Protein AF-A0A7R7ZUR9-F1 (afdb_monomer_lite)

Radius of gyration: 16.09 Å; chains: 1; bounding box: 42×31×44 Å

Organism: Aspergillus kawachii (NCBI:txid1069201)

Secondary structure (DSSP, 8-state):
-TTSSS--S---TT--HHHHHHHHHHHHHHHHHHHHHT-SSS----EEEEEEEEETTEEEEEEEEE-HHHHHHHHHH---TT----EEEPPPEETTSHHHHHHHHHHHHHHHHHHTTT-----------

Structure (mmCIF, N/CA/C/O backbone):
data_AF-A0A7R7ZUR9-F1
#
_entry.id   AF-A0A7R7ZUR9-F1
#
loop_
_atom_site.group_PDB
_atom_site.id
_atom_site.type_symbol
_atom_site.label_atom_id
_atom_site.label_alt_id
_atom_site.label_comp_id
_atom_site.label_asym_id
_atom_site.label_entity_id
_atom_site.label_seq_id
_atom_site.pdbx_PDB_ins_code
_atom_site.Cartn_x
_atom_site.Cartn_y
_atom_site.Cartn_z
_atom_site.occupancy
_atom_site.B_iso_or_equiv
_atom_site.auth_seq_id
_atom_site.auth_comp_id
_atom_site.auth_asym_id
_atom_site.auth_atom_id
_atom_site.pdbx_PDB_model_num
ATOM 1 N N . MET A 1 1 ? -0.799 22.628 -11.056 1.00 35.69 1 MET A N 1
ATOM 2 C CA . MET A 1 1 ? 0.125 21.473 -10.947 1.00 35.69 1 MET A CA 1
ATOM 3 C C . MET A 1 1 ? 0.935 21.411 -9.637 1.00 35.69 1 MET A C 1
ATOM 5 O O . MET A 1 1 ? 1.460 20.356 -9.333 1.00 35.69 1 MET A O 1
ATOM 9 N N . LYS A 1 2 ? 0.998 22.473 -8.809 1.00 26.00 2 LYS A N 1
ATOM 10 C CA . LYS A 1 2 ? 1.793 22.520 -7.555 1.00 26.00 2 LYS A CA 1
ATOM 11 C C . LYS A 1 2 ? 1.147 21.890 -6.296 1.00 26.00 2 LYS A C 1
ATOM 13 O O . LYS A 1 2 ? 1.732 21.971 -5.228 1.00 26.00 2 LYS A O 1
ATOM 18 N N . ARG A 1 3 ? -0.044 21.278 -6.388 1.00 28.94 3 ARG A N 1
ATOM 19 C CA . ARG A 1 3 ? -0.813 20.792 -5.214 1.00 28.94 3 ARG A CA 1
ATOM 20 C C . ARG A 1 3 ? -0.543 19.325 -4.831 1.00 28.94 3 ARG A C 1
ATOM 22 O O . ARG A 1 3 ? -1.069 18.865 -3.831 1.00 28.94 3 ARG A O 1
ATOM 29 N N . TRP A 1 4 ? 0.277 18.614 -5.606 1.00 41.78 4 TRP A N 1
ATOM 30 C CA . TRP A 1 4 ? 0.436 17.155 -5.510 1.00 41.78 4 TRP A CA 1
ATOM 31 C C . TRP A 1 4 ? 1.741 16.684 -4.851 1.00 41.78 4 TRP A C 1
ATOM 33 O O . TRP A 1 4 ? 1.921 15.489 -4.670 1.00 41.78 4 TRP A O 1
ATOM 43 N N . LEU A 1 5 ? 2.649 17.595 -4.479 1.00 37.22 5 LEU A N 1
ATOM 44 C CA . LEU A 1 5 ? 3.967 17.223 -3.939 1.00 37.22 5 LEU A CA 1
ATOM 45 C C . LEU A 1 5 ? 4.077 17.292 -2.404 1.00 37.22 5 LEU A C 1
ATOM 47 O O . LEU A 1 5 ? 5.132 16.954 -1.880 1.00 37.22 5 LEU A O 1
ATOM 51 N N . SER A 1 6 ? 3.040 17.722 -1.670 1.00 36.00 6 SER A N 1
ATOM 52 C CA . SER A 1 6 ? 3.159 17.962 -0.216 1.00 36.00 6 SER A CA 1
ATOM 53 C C . SER A 1 6 ? 2.233 17.157 0.690 1.00 36.00 6 SER A C 1
ATOM 55 O O . SER A 1 6 ? 2.427 17.200 1.901 1.00 36.00 6 SER A O 1
ATOM 57 N N . ASN A 1 7 ? 1.240 16.438 0.167 1.00 37.62 7 ASN A N 1
ATOM 58 C CA . ASN A 1 7 ? 0.254 15.781 1.020 1.00 37.62 7 ASN A CA 1
ATOM 59 C C . ASN A 1 7 ? 0.326 14.275 0.796 1.00 37.62 7 ASN A C 1
ATOM 61 O O . ASN A 1 7 ? 0.086 13.799 -0.311 1.00 37.62 7 ASN A O 1
ATOM 65 N N . GLY A 1 8 ? 0.644 13.527 1.857 1.00 49.78 8 GLY A N 1
ATOM 66 C CA . GLY A 1 8 ? 0.328 12.101 1.901 1.00 49.78 8 GLY A CA 1
ATOM 67 C C . GLY A 1 8 ? -1.162 11.885 1.623 1.00 49.78 8 GLY A C 1
ATOM 68 O O . GLY A 1 8 ? -1.946 12.832 1.675 1.00 49.78 8 GLY A O 1
ATOM 69 N N . ILE A 1 9 ? -1.545 10.648 1.311 1.00 55.00 9 ILE A N 1
ATOM 70 C CA . ILE A 1 9 ? -2.922 10.267 0.967 1.00 55.00 9 ILE A CA 1
ATOM 71 C C . ILE A 1 9 ? -3.839 10.619 2.140 1.00 55.00 9 ILE A C 1
ATOM 73 O O . ILE A 1 9 ? -3.977 9.867 3.105 1.00 55.00 9 ILE A O 1
ATOM 77 N N . GLN A 1 10 ? -4.410 11.818 2.083 1.00 54.56 10 GLN A N 1
ATOM 78 C CA . GLN A 1 10 ? -5.280 12.363 3.103 1.00 54.56 10 GLN A CA 1
ATOM 79 C C . GLN A 1 10 ? -6.691 12.329 2.546 1.00 54.56 10 GLN A C 1
ATOM 81 O O . GLN A 1 10 ? -7.025 13.037 1.596 1.00 54.56 10 GLN A O 1
ATOM 86 N N . TRP A 1 11 ? -7.511 11.482 3.155 1.00 61.72 11 TRP A N 1
ATOM 87 C CA . TRP A 1 11 ? -8.933 11.415 2.873 1.00 61.72 11 TRP A CA 1
ATOM 88 C C . TRP A 1 11 ? -9.603 12.786 3.027 1.00 61.72 11 TRP A C 1
ATOM 90 O O . TRP A 1 11 ? -9.280 13.559 3.935 1.00 61.72 11 TRP A O 1
ATOM 100 N N . TYR A 1 12 ? -10.595 13.046 2.175 1.00 66.94 12 TYR A N 1
ATOM 101 C CA . TYR A 1 12 ? -11.504 14.181 2.297 1.00 66.94 12 TYR A CA 1
ATOM 102 C C . TYR A 1 12 ? -12.968 13.734 2.170 1.00 66.94 12 TYR A C 1
ATOM 104 O O . TYR A 1 12 ? -13.295 12.732 1.528 1.00 66.94 12 TYR A O 1
ATOM 112 N N . LYS A 1 13 ? -13.883 14.486 2.796 1.00 61.06 13 LYS A N 1
ATOM 113 C CA . LYS A 1 13 ? -15.323 14.185 2.784 1.00 61.06 13 LYS A CA 1
ATOM 114 C C . LYS A 1 13 ? -15.858 14.224 1.345 1.00 61.06 13 LYS A C 1
ATOM 116 O O . LYS A 1 13 ? -15.820 15.275 0.715 1.00 61.06 13 LYS A O 1
ATOM 121 N N . GLY A 1 14 ? -16.374 13.092 0.861 1.00 67.94 14 GLY A N 1
ATOM 122 C CA . GLY A 1 14 ? -16.886 12.933 -0.508 1.00 67.94 14 GLY A CA 1
ATOM 123 C C . GLY A 1 14 ? -15.941 12.219 -1.481 1.00 67.94 14 GLY A C 1
ATOM 124 O O . GLY A 1 14 ? -16.346 11.994 -2.615 1.00 67.94 14 GLY A O 1
ATOM 125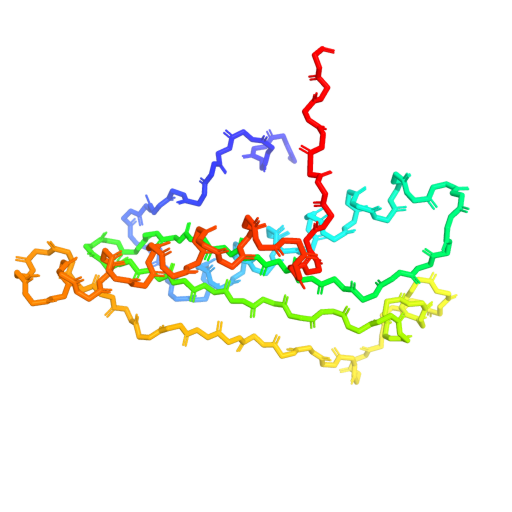 N N . GLN A 1 15 ? -14.731 11.831 -1.052 1.00 74.31 15 GLN A N 1
ATOM 126 C CA . GLN A 1 15 ? -13.807 11.041 -1.873 1.00 74.31 15 GLN A CA 1
ATOM 127 C C . GLN A 1 15 ? -14.432 9.693 -2.263 1.00 74.31 15 GLN A C 1
ATOM 129 O O . GLN A 1 15 ? -14.885 8.930 -1.400 1.00 74.31 15 GLN A O 1
ATOM 134 N N . THR A 1 16 ? -14.445 9.397 -3.561 1.00 78.75 16 THR A N 1
ATOM 135 C CA . THR A 1 16 ? -14.916 8.116 -4.090 1.00 78.75 16 THR A CA 1
ATOM 136 C C . THR A 1 16 ? -13.817 7.056 -4.035 1.00 78.75 16 THR A C 1
ATOM 138 O O . THR A 1 16 ? -12.631 7.355 -3.890 1.00 78.75 16 THR A O 1
ATOM 141 N N . TRP A 1 17 ? -14.201 5.788 -4.192 1.00 74.25 17 TRP A N 1
ATOM 142 C CA . TRP A 1 17 ? -13.237 4.698 -4.363 1.00 74.25 17 TRP A CA 1
ATOM 143 C C . TRP A 1 17 ? -12.316 4.912 -5.568 1.00 74.25 17 TRP A C 1
ATOM 145 O O . TRP A 1 17 ? -11.123 4.646 -5.473 1.00 74.25 17 TRP A O 1
ATOM 155 N N . ASN A 1 18 ? -12.841 5.448 -6.672 1.00 79.12 18 ASN A N 1
ATOM 156 C CA . ASN A 1 18 ? -12.042 5.740 -7.861 1.00 79.12 18 ASN A CA 1
ATOM 157 C C . ASN A 1 18 ? -11.009 6.840 -7.600 1.00 79.12 18 ASN A C 1
ATOM 159 O O . ASN A 1 18 ? -9.890 6.742 -8.097 1.00 79.12 18 ASN A O 1
ATOM 163 N N . ASP A 1 19 ? -11.346 7.843 -6.786 1.00 78.44 19 ASP A N 1
ATOM 164 C CA . ASP A 1 19 ? -10.399 8.897 -6.406 1.00 78.44 19 ASP A CA 1
ATOM 165 C C . ASP A 1 19 ? -9.262 8.324 -5.554 1.00 78.44 19 ASP A C 1
ATOM 167 O O . ASP A 1 19 ? -8.094 8.569 -5.837 1.00 78.44 19 ASP A O 1
ATOM 171 N N . LEU A 1 20 ? -9.588 7.487 -4.560 1.00 76.25 20 LEU A N 1
ATOM 172 C CA . LEU A 1 20 ? -8.584 6.811 -3.733 1.00 76.25 20 LEU A CA 1
ATOM 173 C C . LEU A 1 20 ? -7.673 5.899 -4.568 1.00 76.25 20 LEU A C 1
ATOM 175 O O . LEU A 1 20 ? -6.457 5.881 -4.363 1.00 76.25 20 LEU A O 1
ATOM 179 N N . LEU A 1 21 ? -8.251 5.135 -5.500 1.00 80.50 21 LEU A N 1
ATOM 180 C CA . LEU A 1 21 ? -7.496 4.274 -6.412 1.00 80.50 21 LEU A CA 1
ATOM 181 C C . LEU A 1 21 ? -6.579 5.099 -7.314 1.00 80.50 21 LEU A C 1
ATOM 183 O O . LEU A 1 21 ? -5.405 4.764 -7.450 1.00 80.50 21 LEU A O 1
ATOM 187 N N . THR A 1 22 ? -7.085 6.200 -7.868 1.00 84.44 22 THR A N 1
ATOM 188 C CA . THR A 1 22 ? -6.304 7.116 -8.706 1.00 84.44 22 THR A CA 1
ATOM 189 C C . THR A 1 22 ? -5.141 7.710 -7.917 1.00 84.44 22 THR A C 1
ATOM 191 O O . THR A 1 22 ? -4.001 7.635 -8.369 1.00 84.44 22 THR A O 1
ATOM 194 N N . ASP A 1 23 ? -5.386 8.213 -6.706 1.00 83.44 23 ASP A N 1
ATOM 195 C CA . ASP A 1 23 ? -4.346 8.769 -5.834 1.00 83.44 23 ASP A CA 1
ATOM 196 C C . ASP A 1 23 ? -3.296 7.712 -5.461 1.00 83.44 23 ASP A C 1
ATOM 198 O O . ASP A 1 23 ? -2.092 7.984 -5.473 1.00 83.44 23 ASP A O 1
ATOM 202 N N . THR A 1 24 ? -3.737 6.483 -5.179 1.00 84.81 24 THR A N 1
ATOM 203 C CA . THR A 1 24 ? -2.857 5.351 -4.863 1.00 84.81 24 THR A CA 1
ATOM 204 C C . THR A 1 24 ? -1.967 5.006 -6.055 1.00 84.81 24 THR A C 1
ATOM 206 O O . THR A 1 24 ? -0.750 4.907 -5.900 1.00 84.81 24 THR A O 1
ATOM 209 N N . ILE A 1 25 ? -2.547 4.868 -7.250 1.00 85.94 25 ILE A N 1
ATOM 210 C CA . ILE A 1 25 ? -1.819 4.535 -8.479 1.00 85.94 25 ILE A CA 1
ATOM 211 C C . ILE A 1 25 ? -0.834 5.647 -8.839 1.00 85.94 25 ILE A C 1
ATOM 213 O O . ILE A 1 25 ? 0.344 5.369 -9.058 1.00 85.94 25 ILE A O 1
ATOM 217 N N . CYS A 1 26 ? -1.275 6.906 -8.833 1.00 87.81 26 CYS A N 1
ATOM 218 C CA . CYS A 1 26 ? -0.415 8.061 -9.083 1.00 87.81 26 CYS A CA 1
ATOM 219 C C . CYS A 1 26 ? 0.763 8.111 -8.101 1.00 87.81 26 CYS A C 1
ATOM 221 O O . CYS A 1 26 ? 1.896 8.363 -8.511 1.00 87.81 26 CYS A O 1
ATOM 223 N N . THR A 1 27 ? 0.520 7.818 -6.820 1.00 85.94 27 THR A N 1
ATOM 224 C CA . THR A 1 27 ? 1.571 7.743 -5.792 1.00 85.94 27 THR A CA 1
ATOM 225 C C . THR A 1 27 ? 2.569 6.626 -6.093 1.00 85.94 27 THR A C 1
ATOM 227 O O . THR A 1 27 ? 3.781 6.850 -6.057 1.00 85.94 27 THR A O 1
ATOM 230 N N . MET A 1 28 ? 2.077 5.430 -6.438 1.00 88.75 28 MET A N 1
ATOM 231 C CA . MET A 1 28 ? 2.929 4.289 -6.782 1.00 88.75 28 MET A CA 1
ATOM 232 C C . MET A 1 28 ? 3.803 4.572 -8.006 1.00 88.75 28 MET A C 1
ATOM 234 O O . MET A 1 28 ? 5.009 4.327 -7.970 1.00 88.75 28 MET A O 1
ATOM 238 N N . LEU A 1 29 ? 3.218 5.146 -9.058 1.00 87.12 29 LEU A N 1
ATOM 239 C CA . LEU A 1 29 ? 3.937 5.539 -10.270 1.00 87.12 29 LEU A CA 1
ATOM 240 C C . LEU A 1 29 ? 4.939 6.669 -10.001 1.00 87.12 29 LEU A C 1
ATOM 242 O O . LEU A 1 29 ? 6.041 6.652 -10.547 1.00 87.12 29 LEU A O 1
ATOM 246 N N . GLY A 1 30 ? 4.604 7.619 -9.125 1.00 84.81 30 GLY A N 1
ATOM 247 C CA . GLY A 1 30 ? 5.520 8.671 -8.689 1.00 84.81 30 GLY A CA 1
ATOM 248 C C . GLY A 1 30 ? 6.766 8.107 -8.003 1.00 84.81 30 GLY A C 1
ATOM 249 O O . GLY A 1 30 ? 7.886 8.462 -8.374 1.00 84.81 30 GLY A O 1
ATOM 250 N N . HIS A 1 31 ? 6.584 7.175 -7.061 1.00 83.12 31 HIS A N 1
ATOM 251 C CA . HIS A 1 31 ? 7.694 6.472 -6.409 1.00 83.12 31 HIS A CA 1
ATOM 252 C C . HIS A 1 31 ? 8.532 5.671 -7.413 1.00 83.12 31 HIS A C 1
ATOM 254 O O . HIS A 1 31 ? 9.759 5.768 -7.401 1.00 83.12 31 HIS A O 1
ATOM 260 N N . LEU A 1 32 ? 7.881 4.934 -8.319 1.00 83.56 32 LEU A N 1
ATOM 261 C CA . LEU A 1 32 ? 8.560 4.180 -9.372 1.00 83.56 32 LEU A CA 1
ATOM 262 C C . LEU A 1 32 ? 9.428 5.098 -10.246 1.00 83.56 32 LEU A C 1
ATOM 264 O O . LEU A 1 32 ? 10.603 4.810 -10.470 1.00 83.56 32 LEU A O 1
ATOM 268 N N . ASN A 1 33 ? 8.876 6.229 -10.693 1.00 83.06 33 ASN A N 1
ATOM 269 C CA . ASN A 1 33 ? 9.595 7.202 -11.511 1.00 83.06 33 ASN A CA 1
ATOM 270 C C . ASN A 1 33 ? 10.810 7.786 -10.773 1.00 83.06 33 ASN A C 1
ATOM 272 O O . ASN A 1 33 ? 11.903 7.836 -11.336 1.00 83.06 33 ASN A O 1
ATOM 276 N N . MET A 1 34 ? 10.656 8.171 -9.501 1.00 79.38 34 MET A N 1
ATOM 277 C CA . MET A 1 34 ? 11.777 8.667 -8.691 1.00 79.38 34 MET A CA 1
ATOM 278 C C . MET A 1 34 ? 12.906 7.635 -8.602 1.00 79.38 34 MET A C 1
ATOM 280 O O . MET A 1 34 ? 14.067 7.958 -8.855 1.00 79.38 34 MET A O 1
ATOM 284 N N . ASN A 1 35 ? 12.572 6.377 -8.328 1.00 77.44 35 ASN A N 1
ATOM 285 C CA . ASN A 1 35 ? 13.560 5.308 -8.213 1.00 77.44 35 ASN A CA 1
ATOM 286 C C . ASN A 1 35 ? 14.298 5.045 -9.534 1.00 77.44 35 ASN A C 1
ATOM 288 O O . ASN A 1 35 ? 15.503 4.786 -9.530 1.00 77.44 35 ASN A O 1
ATOM 292 N N . LEU A 1 36 ? 13.612 5.168 -10.675 1.00 75.38 36 LEU A N 1
ATOM 293 C CA . LEU A 1 36 ? 14.240 5.041 -11.992 1.00 75.38 36 LEU A CA 1
ATOM 294 C C . LEU A 1 36 ? 15.213 6.185 -12.282 1.00 75.38 36 LEU A C 1
ATOM 296 O O . LEU A 1 36 ? 16.321 5.926 -12.744 1.00 75.38 36 LEU A O 1
ATOM 300 N N . THR A 1 37 ? 14.855 7.429 -11.949 1.00 68.19 37 THR A N 1
ATOM 301 C CA . THR A 1 37 ? 15.742 8.589 -12.172 1.00 68.19 37 THR A CA 1
ATOM 302 C C . THR A 1 37 ? 17.042 8.539 -11.367 1.00 68.19 37 THR A C 1
ATOM 304 O O . THR A 1 37 ? 18.048 9.096 -11.798 1.00 68.19 37 THR A O 1
ATOM 307 N N . HIS A 1 38 ? 17.048 7.855 -10.221 1.00 62.91 38 HIS A N 1
ATOM 308 C CA . HIS A 1 38 ? 18.229 7.708 -9.366 1.00 62.91 38 HIS A CA 1
ATOM 309 C C . HIS A 1 38 ? 19.080 6.466 -9.679 1.00 62.91 38 HIS A C 1
ATOM 311 O O . HIS A 1 38 ? 20.174 6.313 -9.135 1.00 62.91 38 HIS A O 1
ATOM 317 N N . SER A 1 39 ? 18.616 5.586 -10.570 1.00 62.00 39 SER A N 1
ATOM 318 C CA . SER A 1 39 ? 19.283 4.327 -10.919 1.00 62.00 39 SER A CA 1
ATOM 319 C C . SER A 1 39 ? 20.358 4.523 -11.998 1.00 62.00 39 SER A C 1
ATOM 321 O O . SER A 1 39 ? 20.313 3.907 -13.058 1.00 62.00 39 SER A O 1
ATOM 323 N N . SER A 1 40 ? 21.348 5.381 -11.746 1.00 50.38 40 SER A N 1
ATOM 324 C CA . SER A 1 40 ? 22.345 5.775 -12.758 1.00 50.38 40 SER A CA 1
ATOM 325 C C . SER A 1 40 ? 23.402 4.704 -13.078 1.00 50.38 40 SER A C 1
ATOM 327 O O . SER A 1 40 ? 24.139 4.859 -14.050 1.00 50.38 40 SER A O 1
ATOM 329 N N . HIS A 1 41 ? 23.510 3.621 -12.292 1.00 50.88 41 HIS A N 1
ATOM 330 C CA . HIS A 1 41 ? 24.655 2.693 -12.376 1.00 50.88 41 HIS A CA 1
ATOM 331 C C . HIS A 1 41 ? 24.329 1.182 -12.351 1.00 50.88 41 HIS A C 1
ATOM 333 O O . HIS A 1 41 ? 25.256 0.380 -12.389 1.00 50.88 41 HIS A O 1
ATOM 339 N N . GLY A 1 42 ? 23.054 0.759 -12.306 1.00 56.03 42 GLY A N 1
ATOM 340 C CA . GLY A 1 42 ? 22.696 -0.651 -12.022 1.00 56.03 42 GLY A CA 1
ATOM 341 C C . GLY A 1 42 ? 21.664 -1.324 -12.935 1.00 56.03 42 GLY A C 1
ATOM 342 O O . GLY A 1 42 ? 21.299 -2.475 -12.688 1.00 56.03 42 GLY A O 1
ATOM 343 N N . GLY A 1 43 ? 21.185 -0.633 -13.974 1.00 65.44 43 GLY A N 1
ATOM 344 C CA . GLY A 1 43 ? 20.072 -1.106 -14.802 1.00 65.44 43 GLY A CA 1
ATOM 345 C C . GLY A 1 43 ? 18.727 -1.113 -14.064 1.00 65.44 43 GLY A C 1
ATOM 346 O O . GLY A 1 43 ? 18.648 -0.926 -12.850 1.00 65.44 43 GLY A O 1
ATOM 347 N N . VAL A 1 44 ? 17.643 -1.313 -14.815 1.00 75.38 44 VAL A N 1
ATOM 348 C CA . VAL A 1 44 ? 16.287 -1.413 -14.255 1.00 75.38 44 VAL A CA 1
ATOM 349 C C . VAL A 1 44 ? 16.199 -2.667 -13.378 1.00 75.38 44 VAL A C 1
ATOM 351 O O . VAL A 1 44 ? 16.692 -3.726 -13.760 1.00 75.38 44 VAL A O 1
ATOM 354 N N . GLN A 1 45 ? 15.572 -2.563 -12.208 1.00 84.00 45 GLN A N 1
ATOM 355 C CA . GLN A 1 45 ? 15.275 -3.677 -11.299 1.00 84.00 45 GLN A CA 1
ATOM 356 C C . GLN A 1 45 ? 13.759 -3.813 -11.134 1.00 84.00 45 GLN A C 1
ATOM 358 O O . GLN A 1 45 ? 13.033 -2.848 -11.374 1.00 84.00 45 GLN A O 1
ATOM 363 N N . SER A 1 46 ? 13.284 -4.993 -10.724 1.00 87.81 46 SER A N 1
ATOM 364 C CA . SER A 1 46 ? 11.891 -5.133 -10.286 1.00 87.81 46 SER A CA 1
ATOM 365 C C . SER A 1 46 ? 11.691 -4.328 -9.006 1.00 87.81 46 SER A C 1
ATOM 367 O O . SER A 1 46 ? 12.599 -4.267 -8.176 1.00 87.81 46 SER A O 1
ATOM 369 N N . GLN A 1 47 ? 10.524 -3.711 -8.852 1.00 88.62 47 GLN A N 1
ATOM 370 C CA . GLN A 1 47 ? 10.235 -2.833 -7.723 1.00 88.62 47 GLN A CA 1
ATOM 371 C C . GLN A 1 47 ? 8.897 -3.162 -7.076 1.00 88.62 47 GLN A C 1
ATOM 373 O O . GLN A 1 47 ? 7.928 -3.516 -7.745 1.00 88.62 47 GLN A O 1
ATOM 378 N N . GLU A 1 48 ? 8.842 -2.989 -5.765 1.00 90.12 48 GLU A N 1
ATOM 379 C CA . GLU A 1 48 ? 7.612 -2.989 -4.988 1.00 90.12 48 GLU A CA 1
ATOM 380 C C . GLU A 1 48 ? 7.347 -1.595 -4.443 1.00 90.12 48 GLU A C 1
ATOM 382 O O . GLU A 1 48 ? 8.245 -0.934 -3.917 1.00 90.12 48 GLU A O 1
ATOM 387 N N . VAL A 1 49 ? 6.091 -1.167 -4.520 1.00 89.62 49 VAL A N 1
ATOM 388 C CA . VAL A 1 49 ? 5.628 0.045 -3.854 1.00 89.62 49 VAL A CA 1
ATOM 389 C C . VAL A 1 49 ? 4.471 -0.308 -2.939 1.00 89.62 49 VAL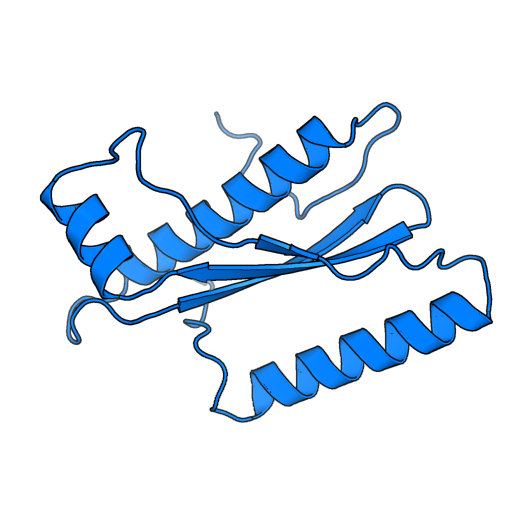 A C 1
ATOM 391 O O . VAL A 1 49 ? 3.474 -0.887 -3.366 1.00 89.62 49 VAL A O 1
ATOM 394 N N . PHE A 1 50 ? 4.612 0.063 -1.671 1.00 90.12 50 PHE A N 1
ATOM 395 C CA . PHE A 1 50 ? 3.556 -0.066 -0.681 1.00 90.12 50 PHE A CA 1
ATOM 396 C C . PHE A 1 50 ? 2.947 1.297 -0.404 1.00 90.12 50 PHE A C 1
ATOM 398 O O . PHE A 1 50 ? 3.659 2.272 -0.164 1.00 90.12 50 PHE A O 1
ATOM 405 N N . VAL A 1 51 ? 1.623 1.343 -0.401 1.00 89.50 51 VAL A N 1
ATOM 406 C CA . VAL A 1 51 ? 0.847 2.516 -0.022 1.00 89.50 51 VAL A CA 1
ATOM 407 C C . VAL A 1 51 ? -0.023 2.140 1.167 1.00 89.50 51 VAL A C 1
ATOM 409 O O . VAL A 1 51 ? -0.769 1.166 1.113 1.00 89.50 51 VAL A O 1
ATOM 412 N N . VAL A 1 52 ? 0.080 2.912 2.245 1.00 90.25 52 VAL A N 1
ATOM 413 C CA . VAL A 1 52 ? -0.809 2.804 3.404 1.00 90.25 52 VAL A CA 1
ATOM 414 C C . VAL A 1 52 ? -1.688 4.043 3.414 1.00 90.25 52 VAL A C 1
ATOM 416 O O . VAL A 1 52 ? -1.179 5.159 3.502 1.00 90.25 52 VAL A O 1
ATOM 419 N N . GLY A 1 53 ? -2.995 3.841 3.286 1.00 85.12 53 GLY A N 1
ATOM 420 C CA . GLY A 1 53 ? -3.975 4.915 3.161 1.00 85.12 53 GLY A CA 1
ATOM 421 C C . GLY A 1 53 ? -5.139 4.750 4.128 1.00 85.12 53 GLY A C 1
ATOM 422 O O . GLY A 1 53 ? -5.424 3.650 4.605 1.00 85.12 53 GLY A O 1
ATOM 423 N N . LEU A 1 54 ? -5.818 5.863 4.399 1.00 84.12 54 LEU A N 1
ATOM 424 C CA . LEU A 1 54 ? -7.063 5.899 5.159 1.00 84.12 54 LEU A CA 1
ATOM 425 C C . LEU A 1 54 ? -8.203 6.356 4.249 1.00 84.12 54 LEU A C 1
ATOM 427 O O . LEU A 1 54 ? -8.041 7.320 3.506 1.00 84.12 54 LEU A O 1
ATOM 431 N N . GLN A 1 55 ? -9.358 5.705 4.358 1.00 83.00 55 GLN A N 1
ATOM 432 C CA . GLN A 1 55 ? -10.625 6.139 3.772 1.00 83.00 55 GLN A CA 1
ATOM 433 C C . GLN A 1 55 ? -11.683 6.176 4.878 1.00 83.00 55 GLN A C 1
ATOM 435 O O . GLN A 1 55 ? -12.250 5.153 5.269 1.00 83.00 55 GLN A O 1
ATOM 440 N N . GLY A 1 56 ? -11.933 7.362 5.438 1.00 84.56 56 GLY A N 1
ATOM 441 C CA . GLY A 1 56 ? -12.705 7.474 6.677 1.00 84.56 56 GLY A CA 1
ATOM 442 C C . GLY A 1 56 ? -12.051 6.649 7.803 1.00 84.56 56 GLY A C 1
ATOM 443 O O . GLY A 1 56 ? -10.854 6.820 8.039 1.00 84.56 56 GLY A O 1
ATOM 444 N N . PRO A 1 57 ? -12.784 5.752 8.495 1.00 89.50 57 PRO A N 1
ATOM 445 C CA . PRO A 1 57 ? -12.206 4.913 9.543 1.00 89.50 57 PRO A CA 1
ATOM 446 C C . PRO A 1 57 ? -11.464 3.681 9.002 1.00 89.50 57 PRO A C 1
ATOM 448 O O . PRO A 1 57 ? -10.918 2.922 9.798 1.00 89.50 57 PRO A O 1
ATOM 451 N N . TYR A 1 58 ? -11.466 3.439 7.687 1.00 90.69 58 TYR A N 1
ATOM 452 C CA . TYR A 1 58 ? -10.878 2.238 7.104 1.00 90.69 58 TYR A CA 1
ATOM 453 C C . TYR A 1 58 ? -9.411 2.453 6.737 1.00 90.69 58 TYR A C 1
ATOM 455 O O . TYR A 1 58 ? -9.082 3.370 5.987 1.00 90.69 58 TYR A O 1
ATOM 463 N N . LEU A 1 59 ? -8.532 1.585 7.238 1.00 92.06 59 LEU A N 1
ATOM 464 C CA . LEU A 1 59 ? -7.134 1.503 6.823 1.00 92.06 59 LEU A CA 1
ATOM 465 C C . LEU A 1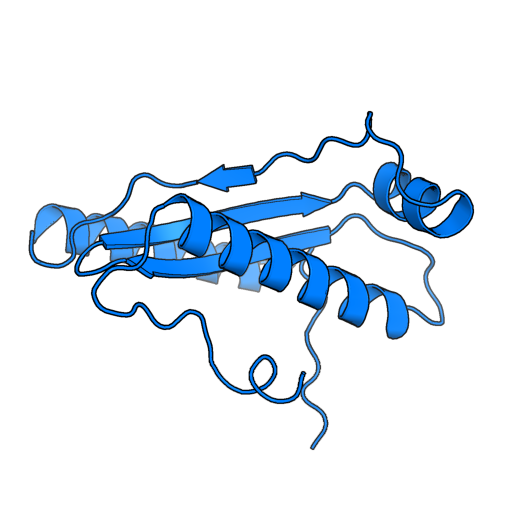 59 ? -6.964 0.473 5.712 1.00 92.06 59 LEU A C 1
ATOM 467 O O . LEU A 1 59 ? -7.441 -0.657 5.825 1.00 92.06 59 LEU A O 1
ATOM 471 N N . HIS A 1 60 ? -6.230 0.857 4.674 1.00 89.88 60 HIS A N 1
ATOM 472 C CA . HIS A 1 60 ? -5.912 0.016 3.529 1.00 89.88 60 HIS A CA 1
ATOM 473 C C . HIS A 1 60 ? -4.401 -0.054 3.341 1.00 89.88 60 HIS A C 1
ATOM 475 O O . HIS A 1 60 ? -3.702 0.955 3.459 1.00 89.88 60 HIS A O 1
ATOM 481 N N . ILE A 1 61 ? -3.903 -1.252 3.040 1.00 92.00 61 ILE A N 1
ATOM 482 C CA . ILE A 1 61 ? -2.529 -1.467 2.599 1.00 92.00 61 ILE A CA 1
ATOM 483 C C . ILE A 1 61 ? -2.599 -1.983 1.169 1.00 92.00 61 ILE A C 1
ATOM 485 O O . ILE A 1 61 ? -3.225 -3.011 0.902 1.00 92.00 61 ILE A O 1
ATOM 489 N N . CYS A 1 62 ? -1.945 -1.263 0.270 1.00 92.12 62 CYS A N 1
ATOM 490 C CA . CYS A 1 62 ? -1.895 -1.560 -1.150 1.00 92.12 62 CYS A CA 1
ATOM 491 C C . CYS A 1 62 ? -0.455 -1.909 -1.525 1.00 92.12 62 CYS A C 1
ATOM 493 O O . CYS A 1 62 ? 0.475 -1.208 -1.116 1.00 92.12 62 CYS A O 1
ATOM 495 N N . ARG A 1 63 ? -0.266 -2.957 -2.323 1.00 92.06 63 ARG A N 1
ATOM 496 C CA . ARG A 1 63 ? 1.025 -3.358 -2.888 1.00 92.06 63 ARG A CA 1
ATOM 497 C C . ARG A 1 63 ? 0.937 -3.311 -4.407 1.00 92.06 63 ARG A C 1
ATOM 499 O O . ARG A 1 63 ? 0.105 -3.991 -5.000 1.00 92.06 63 ARG A O 1
ATOM 506 N N . GLY A 1 64 ? 1.812 -2.526 -5.020 1.00 90.94 64 GLY A N 1
ATOM 507 C CA . GLY A 1 64 ? 2.082 -2.567 -6.452 1.00 90.94 64 GLY A CA 1
ATOM 508 C C . GLY A 1 64 ? 3.406 -3.274 -6.704 1.00 90.94 64 GLY A C 1
ATOM 509 O O . GLY A 1 64 ? 4.417 -2.911 -6.101 1.00 90.94 64 GLY A O 1
ATOM 510 N N . PHE A 1 65 ? 3.402 -4.277 -7.582 1.00 90.81 65 PHE A N 1
ATOM 511 C CA . PHE A 1 65 ? 4.620 -4.935 -8.050 1.00 90.81 65 PHE A CA 1
ATOM 512 C C . PHE A 1 65 ? 4.876 -4.587 -9.515 1.00 90.81 65 PHE A C 1
ATOM 514 O O . PHE A 1 65 ? 4.030 -4.814 -10.380 1.00 90.81 65 PHE A O 1
ATOM 521 N N . PHE A 1 66 ? 6.066 -4.059 -9.785 1.00 89.00 66 PHE A N 1
ATOM 522 C CA . PHE A 1 66 ? 6.498 -3.598 -11.096 1.00 89.00 66 PHE A CA 1
ATOM 523 C C . PHE A 1 66 ? 7.682 -4.455 -11.564 1.00 89.00 66 PHE A C 1
ATOM 525 O O . PHE A 1 66 ? 8.809 -4.257 -11.099 1.00 89.00 66 PHE A O 1
ATOM 532 N N . PRO A 1 67 ? 7.450 -5.432 -12.457 1.00 89.19 67 PRO A N 1
ATOM 533 C CA . PRO A 1 67 ? 8.506 -6.284 -12.989 1.00 89.19 67 PRO A CA 1
ATOM 534 C C . PRO A 1 67 ? 9.532 -5.492 -13.803 1.00 89.19 67 PRO A C 1
ATOM 536 O O . PRO A 1 67 ? 9.172 -4.583 -14.554 1.00 89.19 67 PRO A O 1
ATOM 539 N N . ARG A 1 68 ? 10.811 -5.869 -13.696 1.00 88.00 68 ARG A N 1
ATOM 540 C CA . ARG A 1 68 ? 11.914 -5.252 -14.448 1.00 88.00 68 ARG A CA 1
ATOM 541 C C . ARG A 1 68 ? 11.625 -5.159 -15.946 1.00 88.00 68 ARG A C 1
ATOM 543 O O . ARG A 1 68 ? 11.870 -4.118 -16.543 1.00 88.00 68 ARG A O 1
ATOM 550 N N . ASP A 1 69 ? 11.182 -6.254 -16.550 1.00 88.19 69 ASP A N 1
ATOM 551 C CA . ASP A 1 69 ? 10.928 -6.374 -17.986 1.00 88.19 69 ASP A CA 1
ATOM 552 C C . ASP A 1 69 ? 9.825 -5.414 -18.437 1.00 88.19 69 ASP A C 1
ATOM 554 O O . ASP A 1 69 ? 9.988 -4.726 -19.444 1.00 88.19 69 ASP A O 1
ATOM 558 N N . ARG A 1 70 ? 8.756 -5.283 -17.642 1.00 88.50 70 ARG A N 1
ATOM 559 C CA . ARG A 1 70 ? 7.686 -4.316 -17.892 1.00 88.50 70 ARG A CA 1
ATOM 560 C C . ARG A 1 70 ? 8.186 -2.883 -17.763 1.00 88.50 70 ARG A C 1
ATOM 562 O O . ARG A 1 70 ? 7.947 -2.080 -18.657 1.00 88.50 70 ARG A O 1
ATOM 569 N N . ILE A 1 71 ? 8.922 -2.568 -16.697 1.00 87.19 71 ILE A N 1
ATOM 570 C CA . ILE A 1 71 ? 9.489 -1.226 -16.517 1.00 87.19 71 ILE A CA 1
ATOM 571 C C . ILE A 1 71 ? 10.416 -0.873 -17.689 1.00 87.19 71 ILE A C 1
ATOM 573 O O . ILE A 1 71 ? 10.303 0.210 -18.255 1.00 87.19 71 ILE A O 1
ATOM 577 N N . ALA A 1 72 ? 11.314 -1.783 -18.075 1.00 86.19 72 ALA A N 1
ATOM 578 C CA . ALA A 1 72 ? 12.243 -1.570 -19.180 1.00 86.19 72 ALA A CA 1
ATOM 579 C C . ALA A 1 72 ? 11.508 -1.376 -20.512 1.00 86.19 72 ALA A C 1
ATOM 581 O O . ALA A 1 72 ? 11.845 -0.463 -21.265 1.00 86.19 72 ALA A O 1
ATOM 582 N N . ARG A 1 73 ? 10.481 -2.190 -20.783 1.00 87.00 73 ARG A N 1
ATOM 583 C CA . ARG A 1 73 ? 9.666 -2.082 -21.994 1.00 87.00 73 ARG A CA 1
ATOM 584 C C . ARG A 1 73 ? 8.931 -0.748 -22.061 1.00 87.00 73 ARG A C 1
ATOM 586 O O . ARG A 1 73 ? 9.079 -0.065 -23.069 1.00 87.00 73 ARG A O 1
ATOM 593 N N . VAL A 1 74 ? 8.237 -0.355 -20.988 1.00 87.19 74 VAL A N 1
ATOM 594 C CA . VAL A 1 74 ? 7.515 0.928 -20.906 1.00 87.19 74 VAL A CA 1
ATOM 595 C C . VAL A 1 74 ? 8.472 2.111 -21.038 1.00 87.19 74 VAL A C 1
ATOM 597 O O . VAL A 1 74 ? 8.166 3.087 -21.715 1.00 87.19 74 VAL A O 1
ATOM 600 N N . TYR A 1 75 ? 9.661 2.023 -20.440 1.00 82.88 75 TYR A N 1
ATOM 601 C CA . TYR A 1 75 ? 10.670 3.074 -20.545 1.00 82.88 75 TYR A CA 1
ATOM 602 C C . TYR A 1 75 ? 11.233 3.223 -21.969 1.00 82.88 75 TYR A C 1
ATOM 604 O O . TYR A 1 75 ? 11.511 4.335 -22.405 1.00 82.88 75 TYR A O 1
ATOM 612 N N . GLN A 1 76 ? 11.407 2.116 -22.698 1.00 83.94 76 GLN A N 1
ATOM 613 C CA . GLN A 1 76 ? 11.979 2.114 -24.051 1.00 83.94 76 GLN A CA 1
ATOM 614 C C . GLN A 1 76 ? 10.956 2.417 -25.152 1.00 83.94 76 GLN A C 1
ATOM 616 O O . GLN A 1 76 ? 11.285 3.108 -26.111 1.00 83.94 76 GLN A O 1
ATOM 621 N N . HIS A 1 77 ? 9.741 1.882 -25.034 1.00 87.06 77 HIS A N 1
ATOM 622 C CA . HIS A 1 77 ? 8.737 1.886 -26.104 1.00 87.06 77 HIS A CA 1
ATOM 623 C C . HIS A 1 77 ? 7.512 2.748 -25.775 1.00 87.06 77 HIS A C 1
ATOM 625 O O . HIS A 1 77 ? 6.634 2.908 -26.618 1.00 87.06 77 HIS A O 1
ATOM 631 N N . GLY A 1 78 ? 7.455 3.323 -24.571 1.00 84.88 78 GLY A N 1
ATOM 632 C CA . GLY A 1 78 ? 6.267 3.996 -24.062 1.00 84.88 78 GLY A CA 1
ATOM 633 C C . GLY A 1 78 ? 5.232 3.019 -23.500 1.00 84.88 78 GLY A C 1
ATOM 634 O O . GLY A 1 78 ? 5.425 1.804 -23.472 1.00 84.88 78 GLY A O 1
ATOM 635 N N . TYR A 1 79 ? 4.129 3.578 -23.007 1.00 84.00 79 TYR A N 1
ATOM 636 C CA . TYR A 1 79 ? 2.992 2.815 -22.497 1.00 84.00 79 TYR A CA 1
ATOM 637 C C . TYR A 1 79 ? 2.119 2.309 -23.658 1.00 84.00 79 TYR A C 1
ATOM 639 O O . TYR A 1 79 ? 1.808 3.080 -24.565 1.00 84.00 79 TYR A O 1
ATOM 647 N N . SER A 1 80 ? 1.721 1.036 -23.608 1.00 85.44 80 SER A N 1
ATOM 648 C CA . SER A 1 80 ? 0.718 0.426 -24.493 1.00 85.44 80 SER A CA 1
ATOM 649 C C . SER A 1 80 ? -0.572 0.183 -23.707 1.00 85.44 80 SER A C 1
ATOM 651 O O . SER A 1 80 ? -0.511 -0.088 -22.510 1.00 85.44 80 SER A O 1
ATOM 653 N N . ASP A 1 81 ? -1.729 0.221 -24.370 1.00 82.12 81 ASP A N 1
ATOM 654 C CA . ASP A 1 81 ? -3.031 -0.063 -23.745 1.00 82.12 81 ASP A CA 1
ATOM 655 C C . ASP A 1 81 ? -3.138 -1.499 -23.193 1.00 82.12 81 ASP A C 1
ATOM 657 O O . ASP A 1 81 ? -3.982 -1.778 -22.347 1.00 82.12 81 ASP A O 1
ATOM 661 N N . GLU A 1 82 ? -2.253 -2.398 -23.628 1.00 82.94 82 GLU A N 1
ATOM 662 C CA . GLU A 1 82 ? -2.146 -3.783 -23.148 1.00 82.94 82 GLU A CA 1
ATOM 663 C C . GLU A 1 82 ? -1.272 -3.916 -21.878 1.00 82.94 82 GLU A C 1
ATOM 665 O O . GLU A 1 82 ? -1.122 -5.008 -21.323 1.00 82.94 82 GLU A O 1
ATOM 670 N N . GLU A 1 83 ? -0.658 -2.824 -21.404 1.00 82.38 83 GLU A N 1
ATOM 671 C CA . GLU A 1 83 ? 0.189 -2.827 -20.208 1.00 82.38 83 GLU A CA 1
ATOM 672 C C . GLU A 1 83 ? -0.636 -2.844 -18.921 1.00 82.38 83 GLU A C 1
ATOM 674 O O . GLU A 1 83 ? -0.964 -1.815 -18.333 1.00 82.38 83 GLU A O 1
ATOM 679 N N . GLU A 1 84 ? -0.904 -4.037 -18.411 1.00 82.81 84 GLU A N 1
ATOM 680 C CA . GLU A 1 84 ? -1.531 -4.204 -17.101 1.00 82.81 84 GLU A CA 1
ATOM 681 C C . GLU A 1 84 ? -0.485 -4.308 -15.992 1.00 82.81 84 GLU A C 1
ATOM 683 O O . GLU A 1 84 ? 0.591 -4.853 -16.206 1.00 82.81 84 GLU A O 1
ATOM 688 N N . PHE A 1 85 ? -0.780 -3.877 -14.766 1.00 81.38 85 PHE A N 1
ATOM 689 C CA . PHE A 1 85 ? 0.028 -4.230 -13.594 1.00 81.38 85 PHE A CA 1
ATOM 690 C C . PHE A 1 85 ? -0.852 -4.614 -12.409 1.00 81.38 85 PHE A C 1
ATOM 692 O O . PHE A 1 85 ? -1.939 -4.079 -12.213 1.00 81.38 85 PHE A O 1
ATOM 699 N N . GLY A 1 86 ? -0.374 -5.584 -11.627 1.00 82.38 86 GLY A N 1
ATOM 700 C CA . GLY A 1 86 ? -1.117 -6.117 -10.494 1.00 82.38 86 GLY A CA 1
ATOM 701 C C . GLY A 1 86 ? -1.081 -5.164 -9.306 1.00 82.38 86 GLY A C 1
ATOM 702 O O . GLY A 1 86 ? -0.005 -4.731 -8.881 1.00 82.38 86 GLY A O 1
ATOM 703 N N . LEU A 1 87 ? -2.261 -4.886 -8.756 1.00 85.69 87 LEU A N 1
ATOM 704 C CA . LEU A 1 87 ? -2.436 -4.207 -7.480 1.00 85.69 87 LEU A CA 1
ATOM 705 C C . LEU A 1 87 ? -3.094 -5.161 -6.493 1.00 85.69 87 LEU A C 1
ATOM 707 O O . LEU A 1 87 ? -4.193 -5.662 -6.725 1.00 85.69 87 LEU A O 1
ATOM 711 N N . GLU A 1 88 ? -2.422 -5.389 -5.376 1.00 90.62 88 GLU A N 1
ATOM 712 C CA . GLU A 1 88 ? -2.948 -6.183 -4.276 1.00 90.62 88 GLU A CA 1
ATOM 713 C C . GLU A 1 88 ? -3.416 -5.246 -3.167 1.00 90.62 88 GLU A C 1
ATOM 715 O O . GLU A 1 88 ? -2.682 -4.355 -2.737 1.00 90.62 88 GLU A O 1
ATOM 720 N N . PHE A 1 89 ? -4.632 -5.471 -2.679 1.00 87.81 89 PHE A N 1
ATOM 721 C CA . PHE A 1 89 ? -5.209 -4.719 -1.573 1.00 87.81 89 PHE A CA 1
ATOM 722 C C . PHE A 1 89 ? -5.477 -5.665 -0.413 1.00 87.81 89 PHE A C 1
ATOM 724 O O . PHE A 1 89 ? -6.029 -6.753 -0.589 1.00 87.81 89 PHE A O 1
ATOM 731 N N . THR A 1 90 ? -5.151 -5.233 0.801 1.00 90.25 90 THR A N 1
ATOM 732 C CA . THR A 1 90 ? -5.787 -5.835 1.970 1.00 90.25 90 THR A CA 1
ATOM 733 C C . THR A 1 90 ? -7.268 -5.475 1.984 1.00 90.25 90 THR A C 1
ATOM 735 O O . THR A 1 90 ? -7.683 -4.443 1.446 1.00 90.25 90 THR A O 1
ATOM 738 N N . ARG A 1 91 ? -8.071 -6.264 2.706 1.00 90.19 91 ARG A N 1
ATOM 739 C CA . ARG A 1 91 ? -9.374 -5.767 3.162 1.00 90.19 91 ARG A CA 1
ATOM 740 C C . ARG A 1 91 ? -9.186 -4.433 3.901 1.00 90.19 91 ARG A C 1
ATOM 742 O O . ARG A 1 91 ? -8.142 -4.217 4.522 1.00 90.19 91 ARG A O 1
ATOM 749 N N . GLY A 1 92 ? -10.186 -3.558 3.835 1.00 91.12 92 GLY A N 1
ATOM 750 C CA . GLY A 1 92 ? -10.220 -2.365 4.678 1.00 91.12 92 GLY A CA 1
ATOM 751 C C . GLY A 1 92 ? -10.411 -2.757 6.138 1.00 91.12 92 GLY A C 1
ATOM 752 O O . GLY A 1 92 ? -11.309 -3.542 6.443 1.00 91.12 92 GLY A O 1
ATOM 753 N N . TYR A 1 93 ? -9.577 -2.227 7.028 1.00 95.44 93 TYR A N 1
ATOM 754 C CA . TYR A 1 93 ? -9.707 -2.434 8.470 1.00 95.44 93 TYR A CA 1
ATOM 755 C C . TYR A 1 93 ? -10.420 -1.240 9.093 1.00 95.44 93 TYR A C 1
ATOM 757 O O . TYR A 1 93 ? -9.861 -0.145 9.108 1.00 95.44 93 TYR A O 1
ATOM 765 N N . ASN A 1 94 ? -11.629 -1.429 9.617 1.00 95.94 94 ASN A N 1
ATOM 766 C CA . ASN A 1 94 ? -12.340 -0.378 10.335 1.00 95.94 94 ASN A CA 1
ATOM 767 C C . ASN A 1 94 ? -11.691 -0.146 11.705 1.00 95.94 94 ASN A C 1
ATOM 769 O O . ASN A 1 94 ? -11.910 -0.901 12.650 1.00 95.94 94 ASN A O 1
ATOM 773 N N . LEU A 1 95 ? -10.921 0.931 11.832 1.00 94.75 95 LEU A N 1
ATOM 774 C CA . LEU A 1 95 ? -10.129 1.228 13.025 1.00 94.75 95 LEU A CA 1
ATOM 775 C C . 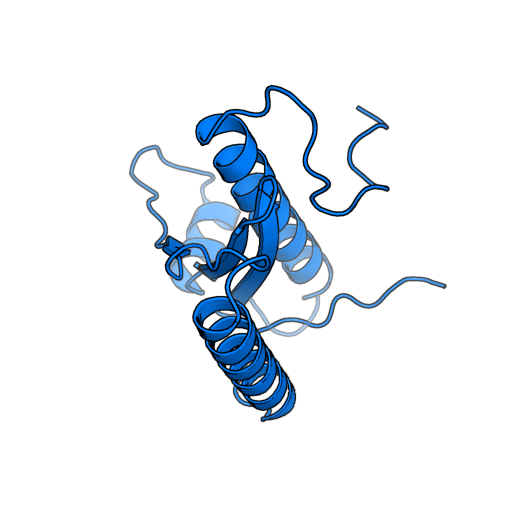LEU A 1 95 ? -10.970 1.540 14.275 1.00 94.75 95 LEU A C 1
ATOM 777 O O . LEU A 1 95 ? -10.422 1.584 15.373 1.00 94.75 95 LEU A O 1
ATOM 781 N N . TYR A 1 96 ? -12.287 1.730 14.141 1.00 95.44 96 TYR A N 1
ATOM 782 C CA . TYR A 1 96 ? -13.193 1.871 15.286 1.00 95.44 96 TYR A CA 1
ATOM 783 C C . TYR A 1 96 ? -13.596 0.529 15.905 1.00 95.44 96 TYR A C 1
ATOM 785 O O . TYR A 1 96 ? -14.099 0.498 17.028 1.00 95.44 96 TYR A O 1
ATOM 793 N N . LEU A 1 97 ? -13.366 -0.586 15.208 1.00 97.25 97 LEU A N 1
ATOM 794 C CA . LEU A 1 97 ? -13.622 -1.924 15.724 1.00 97.25 97 LEU A CA 1
ATOM 795 C C . LEU A 1 97 ? -12.331 -2.493 16.314 1.00 97.25 97 LEU A C 1
ATOM 797 O O . LEU A 1 97 ? -11.299 -2.553 15.652 1.00 97.25 97 LEU A O 1
ATOM 801 N N . LYS A 1 98 ? -12.391 -2.960 17.566 1.00 97.38 98 LYS A N 1
ATOM 802 C CA . LYS A 1 98 ? -11.223 -3.498 18.286 1.00 97.38 98 LYS A CA 1
ATOM 803 C C . LYS A 1 98 ? -10.532 -4.643 17.534 1.00 97.38 98 LYS A C 1
ATOM 805 O O . LYS A 1 98 ? -9.307 -4.739 17.554 1.00 97.38 98 LYS A O 1
ATOM 810 N N . GLU A 1 99 ? -11.312 -5.511 16.899 1.00 97.69 99 GLU A N 1
ATOM 811 C CA . GLU A 1 99 ? -10.802 -6.656 16.135 1.00 97.69 99 GLU A CA 1
ATOM 812 C C . GLU A 1 99 ? -10.029 -6.200 14.896 1.00 97.69 99 GLU A C 1
ATOM 814 O O . GLU A 1 99 ? -8.893 -6.620 14.680 1.00 97.69 99 GLU A O 1
ATOM 819 N N . ASP A 1 100 ? -10.596 -5.264 14.138 1.00 97.69 100 ASP A N 1
ATOM 820 C CA . ASP A 1 100 ? -9.942 -4.695 12.962 1.00 97.69 100 ASP A CA 1
ATOM 821 C C . ASP A 1 100 ? -8.736 -3.839 13.327 1.00 97.69 100 ASP A C 1
ATOM 823 O O . ASP A 1 100 ? -7.733 -3.883 12.621 1.00 97.69 100 ASP A O 1
ATOM 827 N N . TRP A 1 101 ? -8.771 -3.126 14.454 1.00 96.38 101 TRP A N 1
ATOM 828 C CA . TRP A 1 101 ? -7.601 -2.427 14.981 1.00 96.38 101 TRP A CA 1
ATOM 829 C C . TRP A 1 101 ? -6.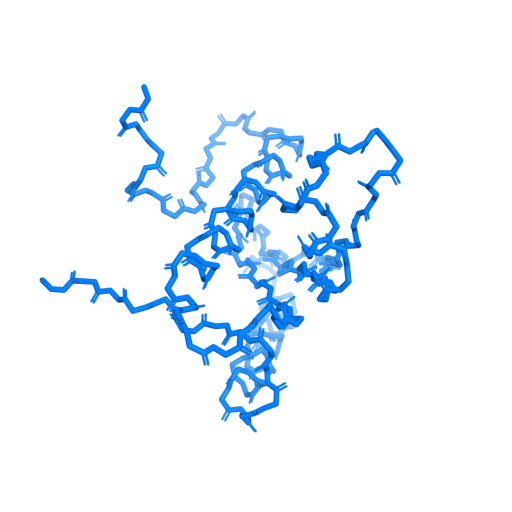434 -3.389 15.250 1.00 96.38 101 TRP A C 1
ATOM 831 O O . TRP A 1 101 ? -5.280 -3.119 14.893 1.00 96.38 101 TRP A O 1
ATOM 841 N N . LEU A 1 102 ? -6.725 -4.542 15.859 1.00 98.06 102 LEU A N 1
ATOM 842 C CA . LEU A 1 102 ? -5.723 -5.564 16.147 1.00 98.06 102 LEU A CA 1
ATOM 843 C C . LEU A 1 102 ? -5.158 -6.178 14.857 1.00 98.06 102 LEU A C 1
ATOM 845 O O . LEU A 1 102 ? -3.940 -6.325 14.733 1.00 98.06 102 LEU A O 1
ATOM 849 N N . GLU A 1 103 ? -6.015 -6.490 13.883 1.00 97.94 103 GLU A N 1
ATOM 850 C CA . GLU A 1 103 ? -5.593 -7.004 12.575 1.00 97.94 103 GLU A CA 1
ATOM 851 C C . GLU A 1 103 ? -4.792 -5.973 11.769 1.00 97.94 103 GLU A C 1
ATOM 853 O O . GLU A 1 103 ? -3.738 -6.312 11.226 1.00 97.94 103 GLU A O 1
ATOM 858 N N . ALA A 1 104 ? -5.203 -4.703 11.768 1.00 96.44 104 ALA A N 1
ATOM 859 C CA . ALA A 1 104 ? -4.462 -3.611 11.143 1.00 96.44 104 ALA A CA 1
ATOM 860 C C . ALA A 1 104 ? -3.052 -3.492 11.736 1.00 96.44 104 ALA A C 1
ATOM 862 O O . ALA A 1 104 ? -2.061 -3.444 11.006 1.00 96.44 104 ALA A O 1
ATOM 863 N N . THR A 1 105 ? -2.936 -3.538 13.065 1.00 97.38 105 THR A N 1
ATOM 864 C CA . THR A 1 105 ? -1.639 -3.490 13.759 1.00 97.38 105 THR A CA 1
ATOM 865 C C . THR A 1 105 ? -0.763 -4.698 13.399 1.00 97.38 105 THR A C 1
ATOM 867 O O . THR A 1 105 ? 0.443 -4.565 13.158 1.00 97.38 105 THR A O 1
ATOM 870 N N . ARG A 1 106 ? -1.352 -5.898 13.295 1.00 97.38 106 ARG A N 1
ATOM 871 C CA . ARG A 1 106 ? -0.640 -7.101 12.828 1.00 97.38 106 ARG A CA 1
ATOM 872 C C . ARG A 1 106 ? -0.153 -6.940 11.391 1.00 97.38 106 ARG A C 1
ATOM 874 O O . ARG A 1 106 ? 1.012 -7.240 11.129 1.00 97.38 106 ARG A O 1
ATOM 881 N N . ALA A 1 107 ? -0.992 -6.443 10.488 1.00 96.50 107 ALA A N 1
ATOM 882 C CA . ALA A 1 107 ? -0.635 -6.211 9.093 1.00 96.50 107 ALA A CA 1
ATOM 883 C C . ALA A 1 107 ? 0.503 -5.183 8.963 1.00 96.50 107 ALA A C 1
ATOM 885 O O . ALA A 1 107 ? 1.514 -5.474 8.325 1.00 96.50 107 ALA A O 1
ATOM 886 N N . LEU A 1 108 ? 0.408 -4.046 9.658 1.00 96.31 108 LEU A N 1
ATOM 887 C CA . LEU A 1 108 ? 1.450 -3.013 9.681 1.00 96.31 108 LEU A CA 1
ATOM 888 C C . LEU A 1 108 ? 2.772 -3.539 10.248 1.00 96.31 108 LEU A C 1
ATOM 890 O O . LEU A 1 108 ? 3.831 -3.308 9.669 1.00 96.31 108 LEU A O 1
ATOM 894 N N . SER A 1 109 ? 2.734 -4.304 11.342 1.00 97.31 109 SER A N 1
ATOM 895 C CA . SER A 1 109 ? 3.957 -4.883 11.913 1.00 97.31 109 SER A CA 1
ATOM 896 C C . SER A 1 109 ? 4.610 -5.919 10.986 1.00 97.31 109 SER A C 1
ATOM 898 O O . SER A 1 109 ? 5.835 -6.021 10.944 1.00 97.31 109 SER A O 1
ATOM 900 N N . ARG A 1 110 ? 3.819 -6.690 10.224 1.00 95.88 110 ARG A N 1
ATOM 901 C CA . ARG A 1 110 ? 4.329 -7.605 9.188 1.00 95.88 110 ARG A CA 1
ATOM 902 C C . ARG A 1 110 ? 4.950 -6.834 8.028 1.00 95.88 110 ARG A C 1
ATOM 904 O O . ARG A 1 110 ? 6.045 -7.199 7.614 1.00 95.88 110 ARG A O 1
ATOM 911 N N . LEU A 1 111 ? 4.298 -5.766 7.569 1.00 94.94 111 LEU A N 1
ATOM 912 C CA . LEU A 1 111 ? 4.833 -4.890 6.531 1.00 94.94 111 LEU A CA 1
ATOM 913 C C . LEU A 1 111 ? 6.168 -4.281 6.969 1.00 94.94 111 LEU A C 1
ATOM 915 O O . LEU A 1 111 ? 7.153 -4.419 6.257 1.00 94.94 111 LEU A O 1
ATOM 919 N N . LEU A 1 112 ? 6.242 -3.700 8.169 1.00 94.25 112 LEU A N 1
ATOM 920 C CA . LEU A 1 112 ? 7.483 -3.128 8.693 1.00 94.25 112 LEU A CA 1
ATOM 921 C C . LEU A 1 112 ? 8.606 -4.171 8.761 1.00 94.25 112 LEU A C 1
ATOM 923 O O . LEU A 1 112 ? 9.716 -3.914 8.307 1.00 94.25 112 LEU A O 1
ATOM 927 N N . ARG A 1 113 ? 8.315 -5.371 9.280 1.00 95.94 113 ARG A N 1
ATOM 928 C CA . ARG A 1 113 ? 9.292 -6.470 9.307 1.00 95.94 113 ARG A CA 1
ATOM 929 C C . ARG A 1 113 ? 9.767 -6.856 7.910 1.00 95.94 113 ARG A C 1
ATOM 931 O O . ARG A 1 113 ? 10.951 -7.118 7.749 1.00 95.94 113 ARG A O 1
ATOM 938 N N . TYR A 1 114 ? 8.870 -6.896 6.928 1.00 94.19 114 TYR A N 1
ATOM 939 C CA . TYR A 1 114 ? 9.219 -7.199 5.543 1.00 94.19 114 TYR A CA 1
ATOM 940 C C . TYR A 1 114 ? 10.117 -6.118 4.929 1.00 94.19 114 TYR A C 1
ATOM 942 O O . TYR A 1 114 ? 11.171 -6.438 4.384 1.00 94.19 114 TYR A O 1
ATOM 950 N N . LEU A 1 115 ? 9.755 -4.843 5.100 1.00 91.00 115 LEU A N 1
ATOM 951 C CA . LEU A 1 115 ? 10.552 -3.708 4.627 1.00 91.00 115 LEU A CA 1
ATOM 952 C C . LEU A 1 115 ? 11.969 -3.719 5.220 1.00 91.00 115 LEU A C 1
ATOM 954 O O . LEU A 1 115 ? 12.937 -3.448 4.518 1.00 91.00 115 LEU A O 1
ATOM 958 N N . LEU A 1 116 ? 12.102 -4.093 6.495 1.00 90.19 116 LEU A N 1
ATOM 959 C CA . LEU A 1 116 ? 13.386 -4.171 7.194 1.00 90.19 116 LEU A CA 1
ATOM 960 C C . LEU A 1 116 ? 14.152 -5.481 6.959 1.00 90.19 116 LEU A C 1
ATOM 962 O O . LEU A 1 116 ? 15.280 -5.617 7.426 1.00 90.19 116 LEU A O 1
ATOM 966 N N . SER A 1 117 ? 13.585 -6.462 6.252 1.00 91.69 117 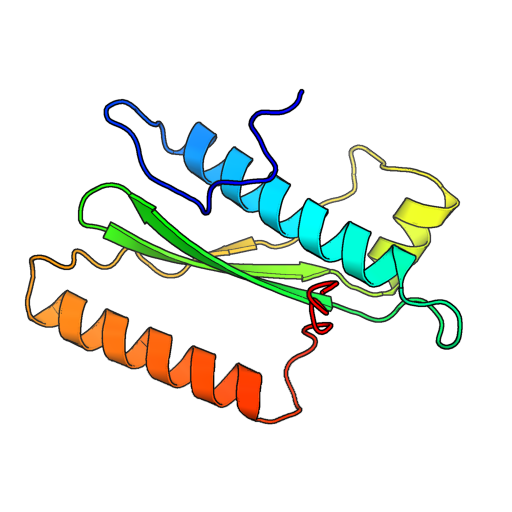SER A N 1
ATOM 967 C CA . SER A 1 117 ? 14.207 -7.785 6.130 1.00 91.69 117 SER A CA 1
ATOM 968 C C . SER A 1 117 ? 15.330 -7.854 5.089 1.00 91.69 117 SER A C 1
ATOM 970 O O . SER A 1 117 ? 15.867 -8.938 4.866 1.00 91.69 117 SER A O 1
ATOM 972 N N . GLY A 1 118 ? 15.594 -6.768 4.353 1.00 85.81 118 GLY A N 1
ATOM 973 C CA . GLY A 1 118 ? 16.508 -6.751 3.203 1.00 85.81 118 GLY A CA 1
ATOM 974 C C . GLY A 1 118 ? 16.028 -7.560 1.988 1.00 85.81 118 GLY A C 1
ATOM 975 O O . GLY A 1 118 ? 16.767 -7.697 1.021 1.00 85.81 118 GLY A O 1
ATOM 976 N N . LYS A 1 119 ? 14.804 -8.111 2.031 1.00 86.50 119 LYS A N 1
ATOM 977 C CA . LYS A 1 119 ? 14.185 -8.861 0.919 1.00 86.50 119 LYS A CA 1
ATOM 978 C C . LYS A 1 119 ? 13.190 -8.020 0.124 1.00 86.50 119 LYS A C 1
ATOM 980 O O . LYS A 1 119 ? 12.784 -8.437 -0.956 1.00 86.50 119 LYS A O 1
ATOM 985 N N . ALA A 1 120 ? 12.763 -6.891 0.686 1.00 85.38 120 ALA A N 1
ATOM 986 C CA . ALA A 1 120 ? 11.839 -5.976 0.039 1.00 85.38 120 ALA A CA 1
ATOM 987 C C . ALA A 1 120 ? 12.503 -5.371 -1.200 1.00 85.38 120 ALA A C 1
ATOM 989 O O . ALA A 1 120 ? 13.618 -4.853 -1.119 1.00 85.38 120 ALA A O 1
ATOM 990 N N . MET A 1 121 ? 11.802 -5.384 -2.332 1.00 86.19 121 MET A N 1
ATOM 991 C CA . MET A 1 121 ? 12.275 -4.754 -3.571 1.00 86.19 121 MET A CA 1
ATOM 992 C C . MET A 1 121 ? 11.887 -3.271 -3.609 1.00 86.19 121 MET A C 1
ATOM 994 O O . MET A 1 121 ? 11.448 -2.744 -4.628 1.00 86.19 121 MET A O 1
ATOM 998 N N . VAL A 1 122 ? 12.002 -2.592 -2.469 1.00 77.00 122 VAL A N 1
ATOM 999 C CA . VAL A 1 122 ? 11.630 -1.186 -2.321 1.00 77.00 122 VAL A CA 1
ATOM 1000 C C . VAL A 1 122 ? 12.895 -0.357 -2.487 1.00 77.00 122 VAL A C 1
ATOM 1002 O O . VAL A 1 122 ? 13.812 -0.454 -1.673 1.00 77.00 122 VAL A O 1
ATOM 1005 N N . ALA A 1 123 ? 12.972 0.450 -3.543 1.00 65.00 123 ALA A N 1
ATOM 1006 C CA . ALA A 1 123 ? 14.065 1.404 -3.668 1.00 65.00 123 ALA A CA 1
ATOM 1007 C C . ALA A 1 123 ? 13.868 2.544 -2.652 1.00 65.00 123 ALA A C 1
ATOM 1009 O O . ALA A 1 123 ? 12.758 3.041 -2.446 1.00 65.00 123 ALA A O 1
ATOM 1010 N N . ALA A 1 124 ? 14.946 2.898 -1.951 1.00 53.62 124 ALA A N 1
ATOM 1011 C CA . ALA A 1 124 ? 14.915 3.911 -0.909 1.00 53.62 124 ALA A CA 1
ATOM 1012 C C . ALA A 1 124 ? 14.611 5.285 -1.523 1.00 53.62 124 ALA A C 1
ATOM 1014 O O . ALA A 1 124 ? 15.391 5.800 -2.324 1.00 53.62 124 ALA A O 1
ATOM 1015 N N . VAL A 1 125 ? 13.506 5.905 -1.105 1.00 46.72 125 VAL A N 1
ATOM 1016 C CA . VAL A 1 125 ? 13.255 7.326 -1.364 1.00 46.72 125 VAL A CA 1
ATOM 1017 C C . VAL A 1 125 ? 14.237 8.116 -0.500 1.00 46.72 125 VAL A C 1
ATOM 1019 O O . VAL A 1 125 ? 13.979 8.373 0.675 1.00 46.72 125 VAL A O 1
ATOM 1022 N N . TYR A 1 126 ? 15.399 8.465 -1.051 1.00 38.72 126 TYR A N 1
ATOM 1023 C CA . TYR A 1 126 ? 16.320 9.372 -0.373 1.00 38.72 126 TYR A CA 1
ATOM 1024 C C . TYR A 1 126 ? 15.685 10.769 -0.369 1.00 38.72 126 TYR A C 1
ATOM 1026 O O . TYR A 1 126 ? 15.476 11.376 -1.421 1.00 38.72 126 TYR A O 1
ATOM 1034 N N . ARG A 1 127 ? 15.326 11.277 0.813 1.00 32.81 127 ARG A N 1
ATOM 1035 C CA . ARG A 1 127 ? 14.889 12.667 0.975 1.00 32.81 127 ARG A CA 1
ATOM 1036 C C . ARG A 1 127 ? 16.118 13.553 0.746 1.00 32.81 127 ARG A C 1
ATOM 1038 O O . ARG A 1 127 ? 17.098 13.409 1.468 1.00 32.81 127 ARG A O 1
ATOM 1045 N N . ARG A 1 128 ? 16.089 14.430 -0.264 1.00 33.00 128 ARG A N 1
ATOM 1046 C CA . ARG A 1 128 ? 17.064 15.529 -0.360 1.00 33.00 128 ARG A CA 1
ATOM 1047 C C . ARG A 1 128 ? 16.861 16.442 0.849 1.00 33.00 128 ARG A C 1
ATOM 1049 O O . ARG A 1 128 ? 15.751 16.942 1.035 1.00 33.00 128 ARG A O 1
ATOM 1056 N N . GLU A 1 129 ? 17.908 16.581 1.654 1.00 35.19 129 GLU A N 1
ATOM 1057 C CA . GLU A 1 129 ? 18.114 17.734 2.539 1.00 35.19 129 GLU A CA 1
ATOM 1058 C C . GLU A 1 129 ? 18.453 18.977 1.708 1.00 35.19 129 GLU A C 1
ATOM 1060 O O . GLU A 1 129 ? 19.097 18.815 0.640 1.00 35.19 129 GLU A O 1
#

Sequence (129 aa):
MKRWLSNGIQWYKGQTWNDLLTDTICTMLGHLNMNLTHSSHGGVQSQEVFVVGLQGPYLHICRGFFPRDRIARVYQHGYSDEEEFGLEFTRGYNLYLKEDWLEATRALSRLLRYLLSGKAMVAAVYRRE

pLDDT: mean 79.56, std 17.87, range [26.0, 98.06]

Foldseek 3Di:
DPPLPPDAQDEDPPDDPVNSVVNVVVVQVVQVVLLVVPPPDPAFAKAKDWHWHDHPQWIKIKIWTGHRVLVVCCVVPNDDPPDDTDMDMDPTQRCVDPVSVVVVVVVVVVVVCCVPVVPHRHRDPDDDD